Protein AF-A0A8T7EN65-F1 (afdb_monomer)

Secondary structure (DSSP, 8-state):
--EEGGGT-TT-------EEEEEEETTEEEEEESEE-PPPSBTTBPPP-EEETTEEE---------------------------

Mean predicted aligned error: 10.83 Å

Foldseek 3Di:
DEAACLVVDLVDPDDDWDFPDWDDDPNDIDTDTNYDNWAADDPPDATDWDDDVNHTDPGHHDDDDPPPPPPPPDPPDPPPDDDD

pLDDT: mean 79.85, std 19.05, range [37.62, 95.06]

Structure (mmCIF, N/CA/C/O backbone):
data_AF-A0A8T7EN65-F1
#
_entry.id   AF-A0A8T7EN65-F1
#
loop_
_atom_site.group_PDB
_atom_site.id
_atom_site.type_symbol
_atom_site.label_atom_id
_atom_site.label_alt_id
_atom_site.label_comp_id
_atom_site.label_asym_id
_atom_site.label_entity_id
_atom_site.label_seq_id
_atom_site.pdbx_PDB_ins_code
_atom_site.Cartn_x
_atom_site.Cartn_y
_atom_site.Cartn_z
_atom_site.occupancy
_atom_site.B_iso_or_equiv
_atom_site.auth_seq_id
_atom_site.auth_comp_id
_atom_site.auth_asym_id
_atom_site.auth_atom_id
_atom_site.pdbx_PDB_model_num
ATOM 1 N N . MET A 1 1 ? -1.745 -15.168 4.324 1.00 67.06 1 MET A N 1
ATOM 2 C CA . MET A 1 1 ? -0.544 -14.551 3.714 1.00 67.06 1 MET A CA 1
ATOM 3 C C . MET A 1 1 ? -1.014 -13.597 2.630 1.00 67.06 1 MET A C 1
ATOM 5 O O . MET A 1 1 ? -1.956 -13.963 1.944 1.00 67.06 1 MET A O 1
ATOM 9 N N . THR A 1 2 ? -0.395 -12.423 2.487 1.00 81.50 2 THR A N 1
ATOM 10 C CA . THR A 1 2 ? -0.732 -11.450 1.428 1.00 81.50 2 THR A CA 1
ATOM 11 C C . THR A 1 2 ? 0.101 -11.712 0.172 1.00 81.50 2 THR A C 1
ATOM 13 O O . THR A 1 2 ? 1.326 -11.826 0.270 1.00 81.50 2 THR A O 1
ATOM 16 N N . GLN A 1 3 ? -0.533 -11.798 -0.999 1.00 84.62 3 GLN A N 1
ATOM 17 C CA . GLN A 1 3 ? 0.143 -11.918 -2.294 1.00 84.62 3 GLN A CA 1
ATOM 18 C C 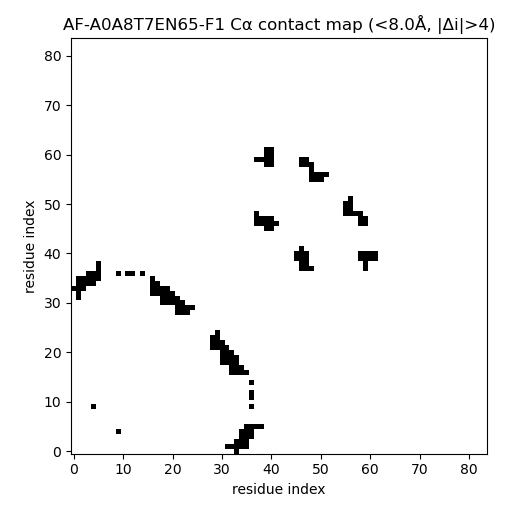. GLN A 1 3 ? 0.729 -10.566 -2.736 1.00 84.62 3 GLN A C 1
ATOM 20 O O . GLN A 1 3 ? 0.091 -9.523 -2.612 1.00 84.62 3 GLN A O 1
ATOM 25 N N . ARG A 1 4 ? 1.968 -10.575 -3.237 1.00 89.38 4 ARG A N 1
ATOM 26 C CA . ARG A 1 4 ? 2.756 -9.371 -3.566 1.00 89.38 4 ARG A CA 1
ATOM 27 C C . ARG A 1 4 ? 2.955 -9.258 -5.075 1.00 89.38 4 ARG A C 1
ATOM 29 O O . ARG A 1 4 ? 4.016 -9.612 -5.588 1.00 89.38 4 ARG A O 1
ATOM 36 N N . HIS A 1 5 ? 1.933 -8.802 -5.791 1.00 89.25 5 HIS A N 1
ATOM 37 C CA . HIS A 1 5 ? 1.956 -8.768 -7.257 1.00 89.25 5 HIS A CA 1
ATOM 38 C C . HIS A 1 5 ? 2.889 -7.701 -7.839 1.00 89.25 5 HIS A C 1
ATOM 40 O O . HIS A 1 5 ? 3.331 -7.845 -8.977 1.00 89.25 5 HIS A O 1
ATOM 46 N N . TYR A 1 6 ? 3.287 -6.705 -7.041 1.00 84.38 6 TYR A N 1
ATOM 47 C CA . TYR A 1 6 ? 4.290 -5.707 -7.433 1.00 84.38 6 TYR A CA 1
ATOM 48 C C . TYR A 1 6 ? 5.644 -6.312 -7.846 1.00 84.38 6 TYR A C 1
ATOM 50 O O . TYR A 1 6 ? 6.405 -5.668 -8.562 1.00 84.38 6 TYR A O 1
ATOM 58 N N . LEU A 1 7 ? 5.951 -7.547 -7.417 1.00 84.56 7 LEU A N 1
ATOM 59 C CA . LEU A 1 7 ? 7.163 -8.277 -7.816 1.00 84.56 7 LEU A CA 1
ATOM 60 C C . LEU A 1 7 ? 7.077 -8.875 -9.225 1.00 84.56 7 LEU A C 1
ATOM 62 O O . LEU A 1 7 ? 8.107 -9.149 -9.834 1.00 84.56 7 LEU A O 1
ATOM 66 N N . THR A 1 8 ? 5.864 -9.141 -9.708 1.00 87.75 8 THR A N 1
ATOM 67 C CA . THR A 1 8 ? 5.617 -9.830 -10.981 1.00 87.75 8 THR A CA 1
ATOM 68 C C . THR A 1 8 ? 5.176 -8.881 -12.083 1.00 87.75 8 THR A C 1
ATOM 70 O O . THR A 1 8 ? 5.530 -9.101 -13.236 1.00 87.75 8 THR A O 1
ATOM 73 N N . ASP A 1 9 ? 4.421 -7.838 -11.743 1.00 86.56 9 ASP A N 1
ATOM 74 C CA . ASP A 1 9 ? 3.975 -6.831 -12.700 1.00 86.56 9 ASP A CA 1
ATOM 75 C C . ASP A 1 9 ? 3.849 -5.469 -12.010 1.00 86.56 9 ASP A C 1
ATOM 77 O O . ASP A 1 9 ? 2.889 -5.194 -11.292 1.00 86.56 9 ASP A O 1
ATOM 81 N N . SER A 1 10 ? 4.860 -4.624 -12.204 1.00 85.38 10 SER A N 1
ATOM 82 C CA . SER A 1 10 ? 4.952 -3.303 -11.573 1.00 85.38 10 SER A CA 1
ATOM 83 C C . SER A 1 10 ? 4.270 -2.191 -12.383 1.00 85.38 10 SER A C 1
ATOM 85 O O . SER A 1 10 ? 4.281 -1.042 -11.952 1.00 85.38 10 SER A O 1
ATOM 87 N N . PHE A 1 11 ? 3.693 -2.489 -13.556 1.00 89.19 11 PHE A N 1
ATOM 88 C CA . PHE A 1 11 ? 3.029 -1.479 -14.396 1.00 89.19 11 PHE A CA 1
ATOM 89 C C . PHE A 1 11 ? 1.535 -1.320 -14.078 1.00 89.19 11 PHE A C 1
ATOM 91 O O . PHE A 1 11 ? 0.883 -0.408 -14.594 1.00 89.19 11 PHE A O 1
ATOM 98 N N . VAL A 1 12 ? 0.977 -2.185 -13.227 1.00 92.31 12 VAL A N 1
ATOM 99 C CA . VAL A 1 12 ? -0.429 -2.133 -12.817 1.00 92.31 12 VAL A CA 1
ATOM 100 C C . VAL A 1 12 ? -0.659 -0.982 -11.840 1.00 92.31 12 VAL A C 1
ATOM 102 O O . VAL A 1 12 ? -0.152 -0.976 -10.724 1.00 92.31 12 VAL A O 1
ATOM 105 N N . THR A 1 13 ? -1.491 -0.024 -12.246 1.00 91.75 13 THR A N 1
ATOM 106 C CA . THR A 1 13 ? -1.831 1.170 -11.448 1.00 91.75 13 THR A CA 1
ATOM 107 C C . THR A 1 13 ? -3.236 1.126 -10.845 1.00 91.75 13 THR A C 1
ATOM 109 O O . THR A 1 13 ? -3.590 1.972 -10.026 1.00 91.75 13 THR A O 1
ATOM 112 N N . ARG A 1 14 ? -4.056 0.142 -11.235 1.00 93.44 14 ARG A N 1
ATOM 113 C CA . ARG A 1 14 ? -5.411 -0.076 -10.717 1.00 93.44 14 ARG A CA 1
ATOM 114 C C . ARG A 1 14 ? -5.686 -1.569 -10.604 1.00 93.44 14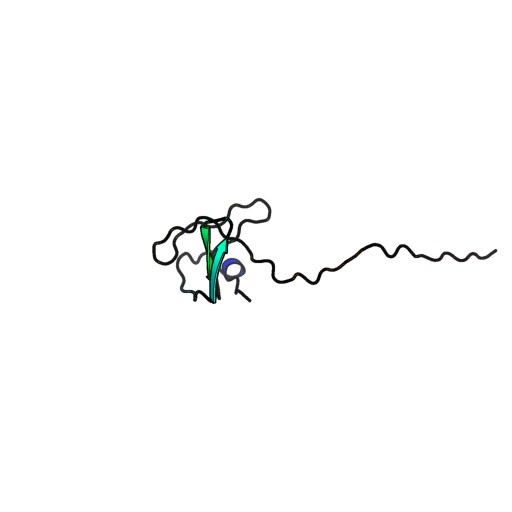 ARG A C 1
ATOM 116 O O . ARG A 1 14 ? -5.525 -2.295 -11.579 1.00 93.44 14 ARG A O 1
ATOM 123 N N . PHE A 1 15 ? -6.129 -2.002 -9.430 1.00 93.94 15 PHE A N 1
ATOM 124 C CA . PHE A 1 15 ? -6.428 -3.399 -9.134 1.00 93.94 15 PHE A CA 1
ATOM 125 C C . PHE A 1 15 ? -7.557 -3.507 -8.104 1.00 93.94 15 PHE A C 1
ATOM 127 O O . PHE A 1 15 ? -7.927 -2.518 -7.468 1.00 93.94 15 PHE A O 1
ATOM 134 N N . GLU A 1 16 ? -8.091 -4.714 -7.954 1.00 94.38 16 GLU A N 1
ATOM 135 C CA . GLU A 1 16 ? -9.061 -5.066 -6.919 1.00 94.38 16 GLU A CA 1
ATOM 136 C C . GLU A 1 16 ? -8.400 -5.994 -5.899 1.00 94.38 16 GLU A C 1
ATOM 138 O O . GLU A 1 16 ? -7.568 -6.829 -6.256 1.00 94.38 16 GLU A O 1
ATOM 143 N N . ALA A 1 17 ? -8.755 -5.825 -4.629 1.00 94.06 17 ALA A N 1
ATOM 144 C CA . ALA A 1 17 ? -8.270 -6.643 -3.526 1.00 94.06 17 ALA A CA 1
ATOM 145 C C . ALA A 1 17 ? -9.318 -6.701 -2.413 1.00 94.06 17 ALA A C 1
ATOM 147 O O . ALA A 1 17 ? -10.161 -5.809 -2.283 1.00 94.06 17 ALA A O 1
ATOM 148 N N . THR A 1 18 ? -9.237 -7.738 -1.589 1.00 94.38 18 THR A N 1
ATOM 149 C CA . THR A 1 18 ? -10.120 -7.948 -0.443 1.00 94.38 18 THR A CA 1
ATOM 150 C C . THR A 1 18 ? -9.409 -7.541 0.841 1.00 94.38 18 THR A C 1
ATOM 152 O O . THR A 1 18 ? -8.287 -7.970 1.112 1.00 94.38 18 THR A O 1
ATOM 155 N N . ILE A 1 19 ? -10.079 -6.741 1.673 1.00 94.56 19 ILE A N 1
ATOM 156 C CA . ILE A 1 19 ? -9.607 -6.457 3.032 1.00 94.56 19 ILE A CA 1
ATOM 157 C C . ILE A 1 19 ? -9.807 -7.718 3.874 1.00 94.56 19 ILE A C 1
ATOM 159 O O . ILE A 1 19 ? -10.936 -8.154 4.087 1.00 94.56 19 ILE A O 1
ATOM 163 N N . VAL A 1 20 ? -8.710 -8.298 4.356 1.00 95.06 20 VAL A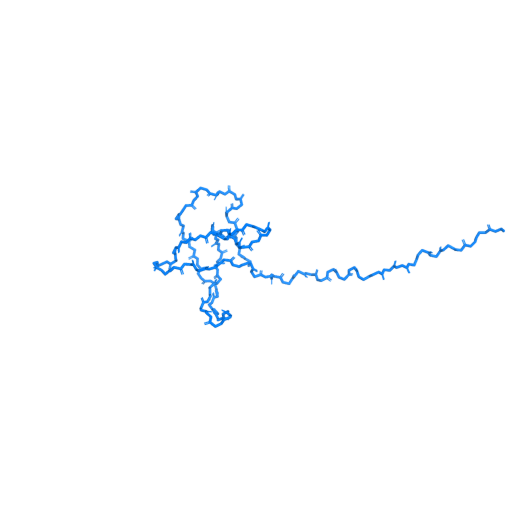 N 1
ATOM 164 C CA . VAL A 1 20 ? -8.729 -9.490 5.218 1.00 95.06 20 VAL A CA 1
ATOM 165 C C . VAL A 1 20 ? -8.700 -9.143 6.704 1.00 95.06 20 VAL A C 1
ATOM 167 O O . VAL A 1 20 ? -9.151 -9.935 7.525 1.00 95.06 20 VAL A O 1
ATOM 170 N N . GLU A 1 21 ? -8.173 -7.972 7.061 1.00 93.62 21 GLU A N 1
ATOM 171 C CA . GLU A 1 21 ? -8.089 -7.495 8.444 1.00 93.62 21 GLU A CA 1
ATOM 172 C C . GLU A 1 21 ? -8.117 -5.963 8.453 1.00 93.62 21 GLU A C 1
ATOM 174 O O . GLU A 1 21 ? -7.494 -5.322 7.606 1.00 93.62 21 GLU A O 1
ATOM 179 N N . SER A 1 22 ? -8.820 -5.377 9.418 1.00 93.94 22 SER A N 1
ATOM 180 C CA . SER A 1 22 ? -8.796 -3.943 9.720 1.00 93.94 22 SER A CA 1
ATOM 181 C C . SER A 1 22 ? -8.318 -3.760 11.154 1.00 93.94 22 SER A C 1
ATOM 183 O O . SER A 1 22 ? -8.834 -4.424 12.055 1.00 93.94 22 SER A O 1
ATOM 185 N N . LEU A 1 23 ? -7.358 -2.869 11.371 1.00 93.88 23 LEU A N 1
ATOM 186 C CA . LEU A 1 23 ? -6.734 -2.639 12.668 1.00 93.88 23 LEU A CA 1
ATOM 187 C C . LEU A 1 23 ? -6.322 -1.175 12.829 1.00 93.88 23 LEU A C 1
ATOM 189 O O . LEU A 1 23 ? -6.245 -0.427 11.858 1.00 93.88 23 LEU A O 1
ATOM 193 N N . ASP A 1 24 ? -5.996 -0.785 14.054 1.00 93.00 24 ASP A N 1
ATOM 194 C CA . ASP A 1 24 ? -5.329 0.483 14.324 1.00 93.00 24 ASP A CA 1
ATOM 195 C C . ASP A 1 24 ? -3.815 0.262 14.424 1.00 93.00 24 ASP A C 1
ATOM 197 O O . ASP A 1 24 ? -3.339 -0.628 15.132 1.00 93.00 24 ASP A O 1
ATOM 201 N N . HIS A 1 25 ? -3.045 1.081 13.712 1.00 89.31 25 HIS A N 1
ATOM 202 C CA . HIS A 1 25 ? -1.587 1.076 13.723 1.00 89.31 25 HIS A CA 1
ATOM 203 C C . HIS A 1 25 ? -1.074 2.499 13.946 1.00 89.31 25 HIS A C 1
ATOM 205 O O . HIS A 1 25 ? -1.394 3.405 13.183 1.00 89.31 25 HIS A O 1
ATOM 211 N N . GLU A 1 26 ? -0.321 2.708 15.029 1.00 89.62 26 GLU A N 1
ATOM 212 C CA . GLU A 1 26 ? 0.229 4.022 15.412 1.00 89.62 26 GLU A CA 1
ATOM 213 C C . GLU A 1 26 ? -0.819 5.155 15.458 1.00 89.62 26 GLU A C 1
ATOM 215 O O . GLU A 1 26 ? -0.564 6.297 15.076 1.00 89.62 26 GLU A O 1
ATOM 220 N N . GLY A 1 27 ? -2.035 4.838 15.918 1.00 90.50 27 GLY A N 1
ATOM 221 C CA . GLY A 1 27 ? -3.139 5.802 16.001 1.00 90.50 27 GLY A CA 1
ATOM 222 C C . GLY A 1 27 ? -3.789 6.141 14.655 1.00 90.50 27 GLY A C 1
ATOM 223 O O . GLY A 1 27 ? -4.541 7.111 14.571 1.00 90.50 27 GLY A O 1
ATOM 224 N N . ARG A 1 28 ? -3.507 5.365 13.603 1.00 89.75 28 ARG A N 1
ATOM 225 C CA . ARG A 1 28 ? -4.125 5.475 12.277 1.00 89.75 28 ARG A CA 1
ATOM 226 C C . ARG A 1 28 ? -4.846 4.183 11.919 1.00 89.75 28 ARG A C 1
ATOM 228 O O . ARG A 1 28 ? -4.414 3.098 12.296 1.00 89.75 28 ARG A O 1
ATOM 235 N N . HIS A 1 29 ? -5.906 4.305 11.129 1.00 92.69 29 HIS A N 1
ATOM 236 C CA . HIS A 1 29 ? -6.603 3.142 10.600 1.00 92.69 29 HIS A CA 1
ATOM 237 C C . HIS A 1 29 ? -5.753 2.458 9.523 1.00 92.69 29 HIS A C 1
ATOM 239 O O . HIS A 1 29 ? -5.283 3.112 8.590 1.00 92.69 29 HIS A O 1
ATOM 245 N N . ALA A 1 30 ? -5.565 1.149 9.650 1.00 93.94 30 ALA A N 1
ATOM 246 C CA . ALA A 1 30 ? -4.781 0.324 8.746 1.00 93.94 30 ALA A CA 1
ATOM 247 C C . ALA A 1 30 ? -5.579 -0.910 8.313 1.00 93.94 30 ALA A C 1
ATOM 249 O O . ALA A 1 30 ? -6.404 -1.448 9.052 1.00 93.94 30 ALA A O 1
ATOM 250 N N . VAL A 1 31 ? -5.309 -1.378 7.097 1.00 94.62 31 VAL A N 1
ATOM 251 C CA . VAL A 1 31 ? -5.952 -2.560 6.520 1.00 94.62 31 VAL A CA 1
ATOM 252 C C . VAL A 1 31 ? -4.903 -3.524 5.993 1.00 94.62 31 VAL A C 1
ATOM 254 O O . VAL A 1 31 ? -3.855 -3.116 5.494 1.00 94.62 31 VAL A O 1
ATOM 257 N N . ILE A 1 32 ? -5.194 -4.814 6.087 1.00 93.56 32 ILE A N 1
ATOM 258 C CA . ILE A 1 32 ? -4.419 -5.873 5.451 1.00 93.56 32 ILE A CA 1
ATOM 259 C C . ILE A 1 32 ? -5.228 -6.371 4.265 1.00 93.56 32 ILE A C 1
ATOM 261 O O . ILE A 1 32 ? -6.415 -6.668 4.399 1.00 93.56 32 ILE A O 1
ATOM 265 N N . LEU A 1 33 ? -4.572 -6.471 3.113 1.00 94.44 33 LEU A N 1
ATOM 266 C CA . LEU A 1 33 ? -5.158 -6.997 1.885 1.00 94.44 33 LEU A CA 1
ATOM 267 C C . LEU A 1 33 ? -4.745 -8.458 1.673 1.00 94.44 33 LEU A C 1
ATOM 269 O O . LEU A 1 33 ? -3.681 -8.889 2.131 1.00 94.44 33 LEU A O 1
ATOM 273 N N . ASP A 1 34 ? -5.570 -9.221 0.967 1.00 93.75 34 ASP A N 1
ATOM 274 C CA . ASP A 1 34 ? -5.229 -10.561 0.480 1.00 93.75 34 ASP A CA 1
ATOM 275 C C . ASP A 1 34 ? -4.151 -10.523 -0.612 1.00 93.75 34 ASP A C 1
ATOM 277 O O . ASP A 1 34 ? -3.270 -11.384 -0.640 1.00 93.75 34 ASP A O 1
ATOM 281 N N . ALA A 1 35 ? -4.176 -9.494 -1.458 1.00 92.94 35 ALA A N 1
ATOM 282 C CA . ALA A 1 35 ? -3.218 -9.233 -2.519 1.00 92.94 35 ALA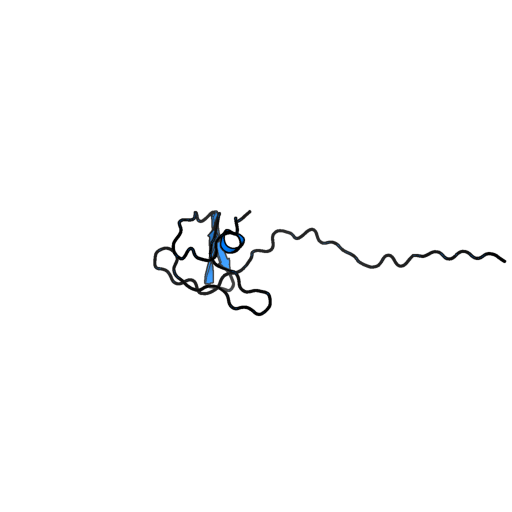 A CA 1
ATOM 283 C C . ALA A 1 35 ? -2.980 -7.725 -2.694 1.00 92.94 35 ALA A C 1
ATOM 285 O O . ALA A 1 35 ? -3.863 -6.908 -2.445 1.00 92.94 35 ALA A O 1
ATOM 286 N N . THR A 1 36 ? -1.775 -7.332 -3.112 1.00 93.56 36 THR A N 1
ATOM 287 C CA . THR A 1 36 ? -1.456 -5.918 -3.346 1.00 93.56 36 THR A CA 1
ATOM 288 C C . THR A 1 36 ? -0.425 -5.706 -4.451 1.00 93.56 36 THR A C 1
ATOM 290 O O . THR A 1 36 ? 0.524 -6.484 -4.600 1.00 93.56 36 THR A O 1
ATOM 293 N N . TYR A 1 37 ? -0.607 -4.610 -5.188 1.00 93.81 37 TYR A N 1
ATOM 294 C CA . TYR A 1 37 ? 0.391 -4.023 -6.084 1.00 93.81 37 TYR A CA 1
ATOM 295 C C . TYR A 1 37 ? 1.105 -2.812 -5.468 1.00 93.81 37 TYR A C 1
ATOM 297 O O . TYR A 1 37 ? 2.041 -2.310 -6.070 1.00 93.81 37 TYR A O 1
ATOM 305 N N . PHE A 1 38 ? 0.718 -2.361 -4.270 1.00 92.50 38 PHE A N 1
ATOM 306 C CA . PHE A 1 38 ? 1.456 -1.312 -3.568 1.00 92.50 38 PHE A CA 1
ATOM 307 C C . PHE A 1 38 ? 2.793 -1.850 -3.050 1.00 92.50 38 PHE A C 1
ATOM 309 O O . PHE A 1 38 ? 2.821 -2.797 -2.254 1.00 92.50 38 PHE A O 1
ATOM 316 N N . TYR A 1 39 ? 3.890 -1.219 -3.459 1.00 90.94 39 TYR A N 1
ATOM 317 C CA . TYR A 1 39 ? 5.220 -1.481 -2.934 1.00 90.94 39 TYR A CA 1
ATOM 318 C C . TYR A 1 39 ? 5.380 -0.907 -1.511 1.00 90.94 39 TYR A C 1
ATOM 320 O O . TYR A 1 39 ? 5.079 0.272 -1.287 1.00 90.94 39 TYR A O 1
ATOM 328 N N . PRO A 1 40 ? 5.842 -1.714 -0.533 1.00 91.50 40 PRO A N 1
ATOM 329 C CA . PRO A 1 40 ? 6.023 -1.268 0.842 1.00 91.50 40 PRO A CA 1
ATOM 330 C C . PRO A 1 40 ? 7.288 -0.427 1.037 1.00 91.50 40 PRO A C 1
ATOM 332 O O . PRO A 1 40 ? 8.285 -0.617 0.344 1.00 91.50 40 PRO A O 1
ATOM 335 N N . THR A 1 41 ? 7.299 0.422 2.065 1.00 87.88 41 THR A N 1
ATOM 336 C CA . THR A 1 41 ? 8.509 1.128 2.505 1.00 87.88 41 THR A CA 1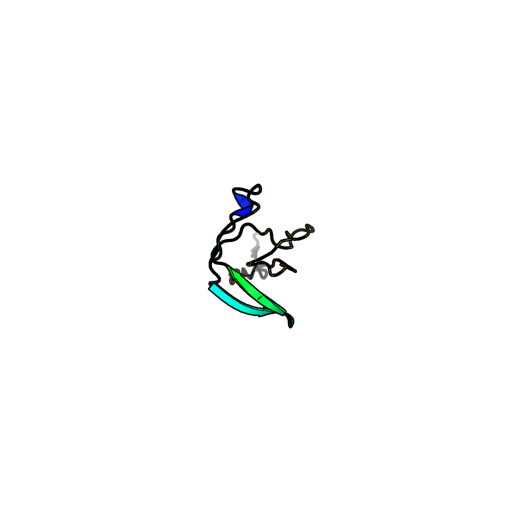
ATOM 337 C C . THR A 1 41 ? 9.579 0.107 2.906 1.00 87.88 41 THR A C 1
ATOM 339 O O . THR A 1 41 ? 9.346 -0.757 3.758 1.00 87.88 41 THR A O 1
ATOM 342 N N . GLY A 1 42 ? 10.773 0.187 2.310 1.00 82.50 42 GLY A N 1
ATOM 343 C CA . GLY A 1 42 ? 11.846 -0.764 2.604 1.00 82.50 42 GLY A CA 1
ATOM 344 C C . GLY A 1 42 ? 13.110 -0.576 1.767 1.00 82.50 42 GLY A C 1
ATOM 345 O O . GLY A 1 42 ? 13.068 -0.127 0.626 1.00 82.50 42 GLY A O 1
ATOM 346 N N . GLY A 1 43 ? 14.267 -0.920 2.346 1.00 73.50 43 GLY A N 1
ATOM 347 C CA . GLY A 1 43 ? 15.557 -0.904 1.637 1.00 73.50 43 GLY A CA 1
ATOM 348 C C . GLY A 1 43 ? 16.056 0.486 1.221 1.00 73.50 43 GLY A C 1
ATOM 349 O O . GLY A 1 43 ? 16.902 0.581 0.339 1.00 73.50 43 GLY A O 1
ATOM 350 N N . GLY A 1 44 ? 15.531 1.554 1.832 1.00 82.50 44 GLY A N 1
ATOM 351 C CA . GLY A 1 44 ? 15.851 2.942 1.482 1.00 82.50 44 GLY A CA 1
ATOM 352 C C . GLY A 1 44 ? 14.996 3.530 0.355 1.00 82.50 44 GLY A C 1
ATOM 353 O O . GLY A 1 44 ? 15.178 4.698 0.024 1.00 82.50 44 GLY A O 1
ATOM 354 N N . GLN A 1 45 ? 14.059 2.762 -0.213 1.00 86.12 45 GLN A N 1
ATOM 355 C CA . GLN A 1 45 ? 13.070 3.281 -1.157 1.00 86.12 45 GLN A CA 1
ATOM 356 C C . GLN A 1 45 ? 11.775 3.709 -0.449 1.00 86.12 45 GLN A C 1
ATOM 358 O O . GLN A 1 45 ? 11.346 3.030 0.493 1.00 86.12 45 GLN A O 1
ATOM 363 N N . PRO A 1 46 ? 11.152 4.816 -0.901 1.00 88.19 46 PRO A N 1
ATOM 364 C CA . PRO A 1 46 ? 9.822 5.209 -0.454 1.00 88.19 46 PRO A CA 1
ATOM 365 C C . PRO A 1 46 ? 8.768 4.208 -0.943 1.00 88.19 46 PRO A C 1
ATOM 367 O O . PRO A 1 46 ? 8.957 3.549 -1.966 1.00 88.19 46 PRO A O 1
ATOM 370 N N . ASN A 1 47 ? 7.659 4.105 -0.215 1.00 90.88 47 ASN A N 1
ATOM 371 C CA . ASN A 1 47 ? 6.502 3.326 -0.640 1.00 90.88 47 ASN A CA 1
ATOM 372 C C . ASN A 1 47 ? 5.777 3.943 -1.839 1.00 90.88 47 ASN A C 1
ATOM 374 O O . ASN A 1 47 ? 5.869 5.144 -2.110 1.00 90.88 47 ASN A O 1
ATOM 378 N N . ASP A 1 48 ? 4.949 3.114 -2.471 1.00 91.44 48 ASP A N 1
ATOM 379 C CA . ASP A 1 48 ? 3.959 3.588 -3.428 1.00 91.44 48 ASP A CA 1
ATOM 380 C C . ASP A 1 48 ? 2.872 4.428 -2.750 1.00 91.44 48 ASP A C 1
ATOM 382 O O . ASP A 1 48 ? 2.492 4.213 -1.593 1.00 91.44 48 ASP A O 1
ATOM 386 N N . THR A 1 49 ? 2.330 5.368 -3.521 1.00 92.88 49 THR A N 1
ATOM 387 C CA . THR A 1 49 ? 1.219 6.237 -3.123 1.00 92.88 49 THR A CA 1
ATOM 388 C C . THR A 1 49 ? 0.006 5.979 -4.012 1.00 92.88 49 THR A C 1
ATOM 390 O O . THR A 1 49 ? 0.128 5.481 -5.130 1.00 92.88 49 THR A O 1
ATOM 39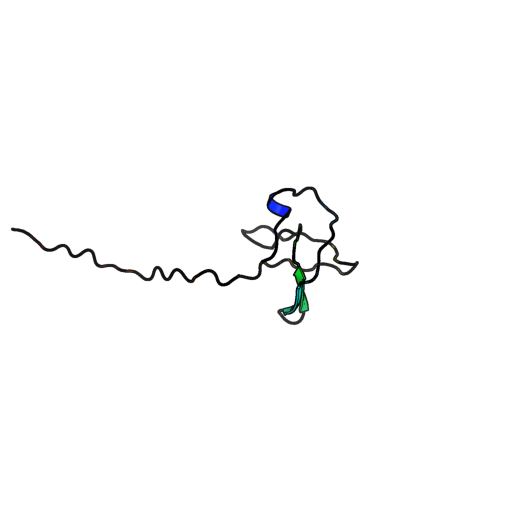3 N N . GLY A 1 50 ? -1.190 6.296 -3.520 1.00 93.88 50 GLY A N 1
ATOM 394 C CA . GLY A 1 50 ? -2.422 6.095 -4.275 1.00 93.88 50 GLY A CA 1
ATOM 395 C C . GLY A 1 50 ? -3.659 6.185 -3.395 1.00 93.88 50 GLY A C 1
ATOM 396 O O . GLY A 1 50 ? -3.644 6.825 -2.343 1.00 93.88 50 GLY A O 1
ATOM 397 N N . THR A 1 51 ? -4.740 5.538 -3.829 1.00 95.06 51 THR A N 1
ATOM 398 C CA . THR A 1 51 ? -5.990 5.482 -3.063 1.00 95.06 51 THR A CA 1
ATOM 399 C C . THR A 1 51 ? -6.549 4.066 -3.014 1.00 95.06 51 THR A C 1
ATOM 401 O O . THR A 1 51 ? -6.404 3.306 -3.970 1.00 95.06 51 THR A O 1
ATOM 404 N N . ILE A 1 52 ? -7.221 3.730 -1.915 1.00 94.00 52 ILE A N 1
ATOM 405 C CA . ILE A 1 52 ? -8.056 2.534 -1.771 1.00 94.00 52 ILE A CA 1
ATOM 406 C C . ILE A 1 52 ? -9.486 3.030 -1.585 1.00 94.00 52 ILE A C 1
ATOM 408 O O . ILE A 1 52 ? -9.773 3.742 -0.627 1.00 94.00 52 ILE A O 1
ATOM 412 N N . ASN A 1 53 ? -10.383 2.709 -2.521 1.00 92.75 53 ASN A N 1
ATOM 413 C CA . ASN A 1 53 ? -11.769 3.202 -2.523 1.00 92.75 53 ASN A CA 1
ATOM 414 C C . ASN A 1 53 ? -11.883 4.733 -2.349 1.00 92.75 53 ASN A C 1
ATOM 416 O O . ASN A 1 53 ? -12.764 5.228 -1.652 1.00 92.75 53 ASN A O 1
ATOM 420 N N . GLY A 1 54 ? -10.969 5.491 -2.965 1.00 92.75 54 GLY A N 1
ATOM 421 C CA . GLY A 1 54 ? -10.924 6.956 -2.875 1.00 92.75 54 GLY A CA 1
ATOM 422 C C . GLY A 1 54 ? -10.301 7.511 -1.588 1.00 92.75 54 GLY A C 1
ATOM 423 O O . GLY A 1 54 ? -10.139 8.723 -1.475 1.00 92.75 54 GLY A O 1
ATOM 424 N N . ILE A 1 55 ? -9.905 6.656 -0.643 1.00 93.44 55 ILE A N 1
ATOM 425 C CA . ILE A 1 55 ? -9.204 7.047 0.585 1.00 93.44 55 ILE A CA 1
ATOM 426 C C . ILE A 1 55 ? -7.692 7.023 0.318 1.00 93.44 55 ILE A C 1
ATOM 428 O O . ILE A 1 55 ? -7.199 6.020 -0.204 1.00 93.44 55 ILE A O 1
ATOM 432 N N . PRO A 1 56 ? -6.937 8.087 0.646 1.00 94.62 56 PRO A N 1
ATOM 433 C CA . PRO A 1 56 ? -5.502 8.144 0.385 1.00 94.62 56 PRO A CA 1
ATOM 434 C C . PRO A 1 56 ? -4.723 7.109 1.202 1.00 94.62 56 PRO A C 1
ATOM 436 O O . PRO A 1 56 ? -4.906 6.983 2.413 1.00 94.62 56 PRO A O 1
ATOM 439 N N . VAL A 1 57 ? -3.808 6.409 0.532 1.00 94.31 57 VAL A N 1
ATOM 440 C CA . VAL A 1 57 ? -2.819 5.538 1.174 1.00 94.31 57 VAL A CA 1
ATOM 441 C C . VAL A 1 57 ? -1.656 6.404 1.641 1.00 94.31 57 VAL A C 1
ATOM 443 O O . VAL A 1 57 ? -1.001 7.055 0.828 1.00 94.31 57 VAL A O 1
ATOM 446 N N . LEU A 1 58 ? -1.424 6.433 2.954 1.00 93.00 58 LEU A N 1
ATOM 447 C CA . LEU A 1 58 ? -0.378 7.262 3.563 1.00 93.00 58 LEU A CA 1
ATOM 448 C C . LEU A 1 58 ? 0.956 6.526 3.705 1.00 93.00 58 LEU A C 1
ATOM 450 O O . LEU A 1 58 ? 2.005 7.154 3.621 1.00 93.00 58 LEU A O 1
ATOM 454 N N . ASP A 1 59 ? 0.904 5.220 3.951 1.00 92.19 59 ASP A N 1
ATOM 455 C CA . ASP A 1 59 ? 2.074 4.365 4.124 1.00 92.19 59 ASP A CA 1
ATOM 456 C C . ASP A 1 59 ? 1.712 2.925 3.744 1.00 92.19 59 ASP A C 1
ATOM 458 O O . ASP A 1 59 ? 0.545 2.524 3.815 1.00 92.19 59 ASP A O 1
ATOM 462 N N . VAL A 1 60 ? 2.713 2.152 3.337 1.00 93.31 60 VAL A N 1
ATOM 463 C CA . VAL A 1 60 ? 2.571 0.752 2.941 1.00 93.31 60 VAL A CA 1
ATOM 464 C C . VAL A 1 60 ? 3.628 -0.042 3.690 1.00 93.31 60 VAL A C 1
ATOM 466 O O . VAL A 1 60 ? 4.824 0.059 3.425 1.00 93.31 60 VAL A O 1
ATOM 469 N N . LEU A 1 61 ? 3.184 -0.861 4.637 1.00 91.00 61 LEU A N 1
ATOM 470 C CA . LEU A 1 61 ? 4.063 -1.607 5.528 1.00 91.00 61 LEU A CA 1
ATOM 471 C C . LEU A 1 61 ? 3.901 -3.103 5.295 1.00 91.00 61 LEU A C 1
ATOM 473 O O . LEU 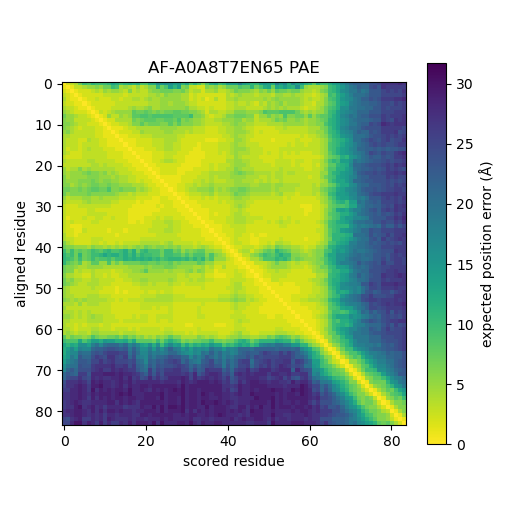A 1 61 ? 2.802 -3.619 5.087 1.00 91.00 61 LEU A O 1
ATOM 477 N N . THR A 1 62 ? 5.011 -3.833 5.372 1.00 88.19 62 THR A N 1
ATOM 478 C CA . THR A 1 62 ? 4.944 -5.292 5.414 1.00 88.19 62 THR A CA 1
ATOM 479 C C . THR A 1 62 ? 4.692 -5.725 6.847 1.00 88.19 62 THR A C 1
ATOM 481 O O . THR A 1 62 ? 5.547 -5.515 7.704 1.00 88.19 62 THR A O 1
ATOM 484 N N . ARG A 1 63 ? 3.567 -6.401 7.112 1.00 82.12 63 ARG A N 1
ATOM 485 C CA . ARG A 1 63 ? 3.398 -7.093 8.393 1.00 82.12 63 ARG A CA 1
ATOM 486 C C . ARG A 1 63 ? 4.447 -8.207 8.473 1.00 82.12 63 ARG A C 1
ATOM 488 O O . ARG A 1 63 ? 4.431 -9.096 7.612 1.00 82.12 63 ARG A O 1
ATOM 495 N N . PRO A 1 64 ? 5.349 -8.193 9.466 1.00 69.00 64 PRO A N 1
ATOM 496 C CA . PRO A 1 64 ? 6.216 -9.329 9.700 1.00 69.00 64 PRO A CA 1
ATOM 497 C C . PRO A 1 64 ? 5.322 -10.508 10.095 1.00 69.00 64 PRO A C 1
ATOM 499 O O . PRO A 1 64 ? 4.738 -10.540 11.173 1.00 69.00 64 PRO A O 1
ATOM 502 N N . HIS A 1 65 ? 5.165 -11.466 9.185 1.00 59.72 65 HIS A N 1
ATOM 503 C CA . HIS A 1 65 ? 4.774 -12.813 9.577 1.00 59.72 65 HIS A CA 1
ATOM 504 C C . HIS A 1 65 ? 5.920 -13.340 10.425 1.00 59.72 65 HIS A C 1
ATOM 506 O O . HIS A 1 65 ? 7.052 -13.136 9.993 1.00 59.72 65 HIS A O 1
ATOM 512 N N . ASP A 1 66 ? 5.637 -13.956 11.578 1.00 45.12 66 ASP A N 1
ATOM 513 C CA . ASP A 1 66 ? 6.622 -14.590 12.462 1.00 45.12 66 ASP A CA 1
ATOM 514 C C . ASP A 1 66 ? 7.752 -15.191 11.618 1.00 45.12 66 ASP A C 1
ATOM 516 O O . ASP A 1 66 ? 7.607 -16.223 10.951 1.00 45.12 66 ASP A O 1
ATOM 520 N N . LEU A 1 67 ? 8.834 -14.418 11.499 1.00 44.72 67 LEU A N 1
ATOM 521 C CA . LEU A 1 67 ? 10.042 -14.853 10.845 1.00 44.72 67 LEU A CA 1
ATOM 522 C C . LEU A 1 67 ? 10.618 -15.741 11.912 1.00 44.72 67 LEU A C 1
ATOM 524 O O . LEU A 1 67 ? 11.194 -15.210 12.862 1.00 44.72 67 LEU A O 1
ATOM 528 N N . SER A 1 68 ? 10.382 -17.050 11.776 1.00 41.03 68 SER A N 1
ATOM 529 C CA . SER A 1 68 ? 11.024 -18.111 12.543 1.00 41.03 68 SER A CA 1
ATOM 530 C C . SER A 1 68 ? 12.361 -17.585 13.035 1.00 41.03 68 SER A C 1
ATOM 532 O O . SER A 1 68 ? 13.279 -17.377 12.230 1.00 41.03 68 SER A O 1
ATOM 534 N N . ARG A 1 69 ? 12.407 -17.224 14.317 1.00 37.62 69 ARG A N 1
ATOM 535 C CA . ARG A 1 69 ? 13.553 -16.579 14.936 1.00 37.62 69 ARG A CA 1
ATOM 536 C C . ARG A 1 69 ? 14.688 -17.584 14.817 1.00 37.62 69 ARG A C 1
ATOM 538 O O . ARG A 1 69 ? 14.832 -18.455 15.667 1.00 37.62 69 ARG A O 1
ATOM 545 N N . ARG A 1 70 ? 15.481 -17.517 13.743 1.00 41.84 70 ARG A N 1
ATOM 546 C CA . ARG A 1 70 ? 16.788 -18.162 13.706 1.00 41.84 70 ARG A CA 1
ATOM 547 C C . ARG A 1 70 ? 17.627 -17.369 14.687 1.00 41.84 70 ARG A C 1
ATOM 549 O O . ARG A 1 70 ? 18.319 -16.424 14.330 1.00 41.84 70 ARG A O 1
ATOM 556 N N . SER A 1 71 ? 17.493 -17.745 15.953 1.00 44.53 71 SER A N 1
ATOM 557 C CA . SER A 1 71 ? 18.560 -17.634 16.923 1.00 44.53 71 SER A CA 1
ATOM 558 C C . SER A 1 71 ? 19.754 -18.378 16.333 1.00 44.53 71 SER A C 1
ATOM 560 O O . SER A 1 71 ? 19.918 -19.571 16.550 1.00 44.53 71 SER A O 1
ATOM 562 N N . CYS A 1 72 ? 20.565 -17.681 15.543 1.00 40.53 72 CYS A N 1
ATOM 563 C CA . CYS A 1 72 ? 21.985 -17.978 15.478 1.00 40.53 72 CYS A CA 1
ATOM 564 C C . CYS A 1 72 ? 22.627 -17.153 16.600 1.00 40.53 72 CYS A C 1
ATOM 566 O O . CYS A 1 72 ? 23.327 -16.176 16.353 1.00 40.53 72 CYS A O 1
ATOM 568 N N . ALA A 1 73 ? 22.281 -17.486 17.846 1.00 46.53 73 ALA A N 1
ATOM 569 C CA . ALA A 1 73 ? 23.203 -17.256 18.940 1.00 46.53 73 ALA A CA 1
ATOM 570 C C . ALA A 1 73 ? 24.331 -18.276 18.754 1.00 46.53 73 ALA A C 1
ATOM 572 O O . ALA A 1 73 ? 24.065 -19.441 18.461 1.00 46.53 73 ALA A O 1
ATOM 573 N N . GLU A 1 74 ? 25.566 -17.795 18.832 1.00 51.50 74 GLU A N 1
ATOM 574 C CA . GLU A 1 74 ? 26.800 -18.570 18.791 1.00 51.50 74 GLU A CA 1
ATOM 575 C C . GLU A 1 74 ? 26.690 -19.969 19.405 1.00 51.50 74 GLU A C 1
ATOM 577 O O . GLU A 1 74 ? 26.446 -20.107 20.598 1.00 51.50 74 GLU A O 1
ATOM 582 N N . GLU A 1 75 ? 27.056 -20.992 18.634 1.00 44.09 75 GLU A N 1
ATOM 583 C CA . GLU A 1 75 ? 27.729 -22.150 19.216 1.00 44.09 75 GLU A CA 1
ATOM 584 C C . GLU A 1 75 ? 29.185 -22.138 18.751 1.00 44.09 75 GLU A C 1
ATOM 586 O O . GLU A 1 75 ? 29.621 -22.840 17.836 1.00 44.09 75 GLU A O 1
ATOM 591 N N . ARG A 1 76 ? 29.966 -21.265 19.399 1.00 51.91 76 ARG A N 1
ATOM 592 C CA . ARG A 1 76 ? 31.405 -21.476 19.531 1.00 51.91 76 ARG A CA 1
ATOM 593 C C . ARG A 1 76 ? 31.605 -22.751 20.348 1.00 51.91 76 ARG A C 1
ATOM 595 O O . ARG A 1 76 ? 31.626 -22.698 21.569 1.00 51.91 76 ARG A O 1
ATOM 602 N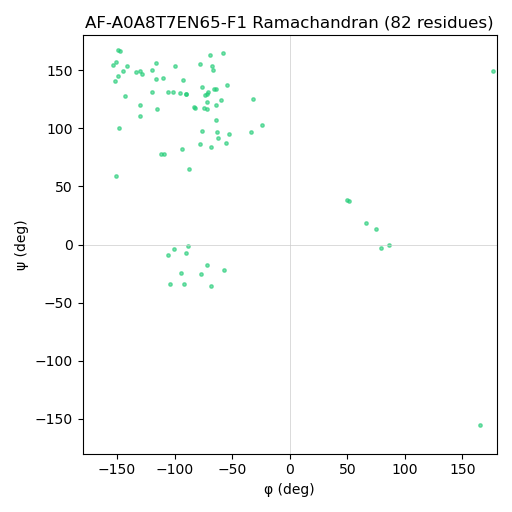 N . ALA A 1 77 ? 31.8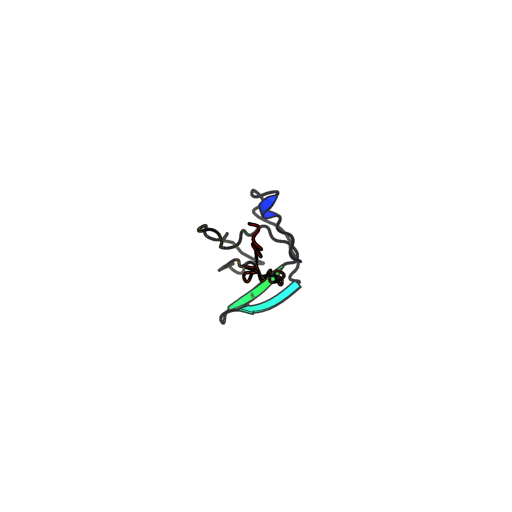24 -23.874 19.678 1.00 52.94 77 ALA A N 1
ATOM 603 C CA . ALA A 1 77 ? 32.424 -25.051 20.299 1.00 52.94 77 ALA A CA 1
ATOM 604 C C . ALA A 1 77 ? 33.195 -25.889 19.268 1.00 52.94 77 ALA A C 1
ATOM 606 O O . ALA A 1 77 ? 32.930 -27.071 19.072 1.00 52.94 77 ALA A O 1
ATOM 607 N N . SER A 1 78 ? 34.203 -25.297 18.614 1.00 48.31 78 SER A N 1
ATOM 608 C CA . SER A 1 78 ? 35.247 -26.111 17.981 1.00 48.31 78 SER A CA 1
ATOM 609 C C . SER A 1 78 ? 36.210 -26.589 19.063 1.00 48.31 78 SER A C 1
ATOM 611 O O . SER A 1 78 ? 37.239 -25.973 19.335 1.00 48.31 78 SER A O 1
ATOM 613 N N . ASN A 1 79 ? 35.838 -27.711 19.669 1.00 55.16 79 ASN A N 1
ATOM 614 C CA . ASN A 1 79 ? 36.685 -28.586 20.461 1.00 55.16 79 ASN A CA 1
ATOM 615 C C . ASN A 1 79 ? 37.946 -28.964 19.656 1.00 55.16 79 ASN A C 1
ATOM 617 O O . ASN A 1 79 ? 37.917 -29.895 18.853 1.00 55.16 79 ASN A O 1
ATOM 621 N N . ARG A 1 80 ? 39.061 -28.246 19.841 1.00 50.25 80 ARG A N 1
ATOM 622 C CA . ARG A 1 80 ? 40.375 -28.721 19.388 1.00 50.25 80 ARG A CA 1
ATOM 623 C C . ARG A 1 80 ? 41.042 -29.446 20.552 1.00 50.25 80 ARG A C 1
ATOM 625 O O . ARG A 1 80 ? 41.849 -28.882 21.283 1.00 50.25 80 ARG A O 1
ATOM 632 N N . ALA A 1 81 ? 40.658 -30.711 20.704 1.00 52.84 81 ALA A N 1
ATOM 633 C CA . ALA A 1 81 ? 41.488 -31.709 21.354 1.00 52.84 81 ALA A CA 1
ATOM 634 C C . ALA A 1 81 ? 42.862 -31.744 20.661 1.00 52.84 81 ALA A C 1
ATOM 636 O O . ALA A 1 81 ? 42.949 -31.659 19.432 1.00 52.84 81 ALA A O 1
ATOM 637 N N . GLY A 1 82 ? 43.928 -31.833 21.460 1.00 43.50 82 GLY A N 1
ATOM 638 C CA . GLY A 1 82 ? 45.288 -32.050 20.971 1.00 43.50 82 GLY A CA 1
ATOM 639 C C . GLY A 1 82 ? 45.405 -33.342 20.157 1.00 43.50 82 GLY A C 1
ATOM 640 O O . GLY A 1 82 ? 44.545 -34.223 20.232 1.00 43.50 82 GLY A O 1
ATOM 641 N N . PRO A 1 83 ? 46.504 -33.487 19.408 1.00 50.62 83 PRO A N 1
ATOM 642 C CA . PRO A 1 83 ? 47.475 -34.442 19.930 1.00 50.62 83 PRO A CA 1
ATOM 643 C C . PRO A 1 83 ? 48.943 -34.023 19.748 1.00 50.62 83 PRO A C 1
ATOM 645 O O . PRO A 1 83 ? 49.304 -33.409 18.746 1.00 50.62 83 PRO A O 1
ATOM 648 N N . ARG A 1 84 ? 49.750 -34.563 20.672 1.00 44.06 84 ARG A N 1
ATOM 649 C CA . ARG A 1 84 ? 51.220 -34.675 20.735 1.00 44.06 84 ARG A CA 1
ATOM 650 C C . ARG A 1 84 ? 51.959 -33.556 21.453 1.00 44.06 84 ARG A C 1
ATOM 652 O O . ARG A 1 84 ? 52.047 -32.439 20.910 1.00 44.06 84 ARG A O 1
#

Nearest PDB structures (foldseek):
  3kew-assembly2_B  TM=8.977E-01  e=9.928E-04  Clostridium perfringens ATCC 13124
  3kew-assembly1_A  TM=9.046E-01  e=1.898E-03  Clostridium perfringens ATCC 13124

Radius of gyration: 20.67 Å; Cα contacts (8 Å, |Δi|>4): 87; chains: 1; bounding box: 63×43×36 Å

Sequence (84 aa):
MTQRHYLTDSFVTRFEATIVESLDHEGRHAVILDATYFYPTGGGQPNDTGTINGIPVLDVLTRPHDLSRRSCAEERASNRAGPR

Solvent-accessible surface area (backbone atoms only — not comparable to full-atom values): 5834 Å² total; per-residue (Å²): 129,64,46,66,45,39,82,78,51,72,83,65,88,78,86,86,67,51,78,75,44,77,49,80,53,100,92,38,86,41,72,39,47,46,42,40,58,72,44,45,54,52,97,89,45,80,42,55,75,55,60,61,96,83,42,75,48,89,75,35,77,77,79,83,65,88,68,78,78,75,75,80,68,84,81,88,70,85,80,78,74,82,86,137